Protein AF-A0A258K7M0-F1 (afdb_monomer)

Secondary structure (DSSP, 8-state):
---SSTTHHHHHHHHHHHHHHHHHHHHHHHHHHHHTT-HHHHHHHHTSHHHHHHHHHHHHHHHHHHHHHHHHHHHHHHHHHH---TTHHHHHHHHHGGG-

Foldseek 3Di:
DDDPDPCPVVVVVVVCVVVCCVPVVVVVVVVVVLVVCPPVNNVCVCPPPVNVVVCCCVVVVVVVVVVVCVVVVVVLVCCLVPDDDPCSVVVVVVVCVVVD

Sequence (100 aa):
MFSVIPGFRLSLGITLTYLGFIVLLPIAALLLQASDVGLVRYWAIITSPRTLAAFQITIGAAAAATLFNAVYGLMLAWVLVRYEFPGRRLLDTLVDIPFA

Radius of gyration: 22.97 Å; Cα contacts (8 Å, |Δi|>4): 11; chains: 1; bounding box: 40×47×55 Å

Mean predicted aligned error: 7.0 Å

pLDDT: mean 91.56, std 8.91, range [48.16, 98.31]

Structure (mmCIF, N/CA/C/O backbone):
data_AF-A0A258K7M0-F1
#
_entry.id   AF-A0A258K7M0-F1
#
loop_
_atom_site.group_PDB
_atom_site.id
_atom_site.type_symbol
_atom_site.label_atom_id
_atom_site.label_alt_id
_atom_site.label_comp_id
_atom_site.label_asym_id
_atom_site.label_entity_id
_atom_site.label_seq_id
_atom_site.pdbx_PDB_ins_code
_atom_site.Cartn_x
_atom_site.Cartn_y
_atom_site.Cartn_z
_atom_site.occupancy
_atom_site.B_iso_or_equiv
_atom_site.auth_seq_id
_atom_site.auth_comp_id
_atom_site.auth_asym_id
_atom_site.auth_atom_id
_atom_site.pdbx_PDB_model_num
ATOM 1 N N . MET A 1 1 ? -3.985 34.179 13.046 1.00 48.16 1 MET A N 1
ATOM 2 C CA . MET A 1 1 ? -3.531 32.777 12.903 1.00 48.16 1 MET A CA 1
ATOM 3 C C . MET A 1 1 ? -2.249 32.624 13.711 1.00 48.16 1 MET A C 1
ATOM 5 O O . MET A 1 1 ? -1.156 32.755 13.176 1.00 48.16 1 MET A O 1
ATOM 9 N N . PHE A 1 2 ? -2.392 32.501 15.032 1.00 52.38 2 PHE A N 1
ATOM 10 C CA . PHE A 1 2 ? -1.264 32.442 15.961 1.00 52.38 2 PHE A CA 1
ATOM 11 C C . PHE A 1 2 ? -0.763 30.997 16.015 1.00 52.38 2 PHE A C 1
ATOM 13 O O . PHE A 1 2 ? -1.498 30.102 16.421 1.00 52.38 2 PHE A O 1
ATOM 20 N N . SER A 1 3 ? 0.458 30.756 15.535 1.00 60.41 3 SER A N 1
ATOM 21 C CA . SER A 1 3 ? 1.113 29.454 15.677 1.00 60.41 3 SER A CA 1
ATOM 22 C C . SER A 1 3 ? 1.518 29.294 17.140 1.00 60.41 3 SER A C 1
ATOM 24 O O . SER A 1 3 ? 2.387 30.022 17.610 1.00 60.41 3 SER A O 1
ATOM 26 N N . VAL A 1 4 ? 0.876 28.360 17.846 1.00 69.69 4 VAL A N 1
ATOM 27 C CA . VAL A 1 4 ? 1.081 28.054 19.279 1.00 69.69 4 VAL A CA 1
ATOM 28 C C . VAL A 1 4 ? 2.522 27.601 19.577 1.00 69.69 4 VAL A C 1
ATOM 30 O O . VAL A 1 4 ? 2.966 27.644 20.719 1.00 69.69 4 VAL A O 1
ATOM 33 N N . ILE A 1 5 ? 3.280 27.231 18.539 1.00 75.81 5 ILE A N 1
ATOM 34 C CA . ILE A 1 5 ? 4.690 26.848 18.621 1.00 75.81 5 ILE A CA 1
ATOM 35 C C . ILE A 1 5 ? 5.516 27.801 17.734 1.00 75.81 5 ILE A C 1
ATOM 37 O O . ILE A 1 5 ? 5.273 27.864 16.515 1.00 75.81 5 ILE A O 1
ATOM 41 N N . PRO A 1 6 ? 6.483 28.553 18.298 1.00 79.62 6 PRO A N 1
ATOM 42 C CA . PRO A 1 6 ? 7.407 29.356 17.506 1.00 79.62 6 PRO A CA 1
ATOM 43 C C . PRO A 1 6 ? 8.231 28.438 16.592 1.00 79.62 6 PRO A C 1
ATOM 45 O O . PRO A 1 6 ? 8.741 27.409 17.022 1.00 79.62 6 PRO A O 1
ATOM 48 N N . GLY A 1 7 ? 8.323 28.776 15.303 1.00 82.31 7 GLY A N 1
ATOM 49 C CA . GLY A 1 7 ? 9.079 27.988 14.320 1.00 82.31 7 GLY A CA 1
ATOM 50 C C . GLY A 1 7 ? 8.360 26.766 13.731 1.00 82.31 7 GLY A C 1
ATOM 51 O O . GLY A 1 7 ? 8.927 26.129 12.849 1.00 82.31 7 GLY A O 1
ATOM 52 N N . PHE A 1 8 ? 7.107 26.478 14.113 1.00 85.94 8 PHE A N 1
ATOM 53 C CA . PHE A 1 8 ? 6.352 25.306 13.629 1.00 85.94 8 PHE A CA 1
ATOM 54 C C . PHE A 1 8 ? 6.317 25.167 12.105 1.00 85.94 8 PHE A C 1
ATOM 56 O O . PHE A 1 8 ? 6.500 24.084 11.568 1.00 85.94 8 PHE A O 1
ATOM 63 N N . ARG A 1 9 ? 6.100 26.271 11.382 1.00 85.75 9 ARG A N 1
ATOM 64 C CA . ARG A 1 9 ? 6.039 26.242 9.911 1.00 85.75 9 ARG A CA 1
ATOM 65 C C . ARG A 1 9 ? 7.380 25.851 9.289 1.00 85.75 9 ARG A C 1
ATOM 67 O O . ARG A 1 9 ? 7.395 25.183 8.262 1.00 85.75 9 ARG A O 1
ATOM 74 N N . LEU A 1 10 ? 8.484 26.270 9.908 1.00 89.56 10 LEU A N 1
ATOM 75 C CA . LEU A 1 10 ? 9.829 25.970 9.430 1.00 89.56 10 LEU A CA 1
ATOM 76 C C . LEU A 1 10 ? 10.218 24.531 9.775 1.00 89.56 10 LEU A C 1
ATOM 78 O O . LEU A 1 10 ? 10.680 23.813 8.895 1.00 89.56 10 LEU A O 1
ATOM 82 N N . SER A 1 11 ? 9.976 24.089 11.013 1.00 91.56 11 SER A N 1
ATOM 83 C CA . SER A 1 11 ? 10.241 22.703 11.410 1.00 91.56 11 SER A CA 1
ATOM 84 C C . SER A 1 11 ? 9.395 21.722 10.602 1.00 91.56 11 SER A C 1
ATOM 86 O O . SER A 1 11 ? 9.945 20.789 10.032 1.00 91.56 11 SER A O 1
ATOM 88 N N . LEU A 1 12 ? 8.094 21.982 10.443 1.00 93.38 12 LEU A N 1
ATOM 89 C CA . LEU A 1 12 ? 7.200 21.169 9.619 1.00 93.38 12 LEU A CA 1
ATOM 90 C C . LEU A 1 12 ? 7.640 21.147 8.150 1.00 93.38 12 LEU A C 1
ATOM 92 O O . LEU A 1 12 ? 7.656 20.082 7.542 1.00 93.38 12 LEU A O 1
ATOM 96 N N . GLY A 1 13 ? 8.045 22.290 7.587 1.00 94.06 13 GLY A N 1
ATOM 97 C CA . GLY A 1 13 ? 8.574 22.357 6.223 1.00 94.06 13 GLY A CA 1
ATOM 98 C C . GLY A 1 13 ? 9.833 21.507 6.038 1.00 94.06 13 GLY A C 1
ATOM 99 O O . GLY A 1 13 ? 9.920 20.740 5.080 1.00 94.06 13 GLY A O 1
ATOM 100 N N . ILE A 1 14 ? 10.778 21.585 6.979 1.00 95.31 14 ILE A N 1
ATOM 101 C CA . ILE A 1 14 ? 12.005 20.776 6.966 1.00 95.31 14 ILE A CA 1
ATOM 102 C C . ILE A 1 14 ? 11.672 19.288 7.123 1.00 95.31 14 ILE A C 1
ATOM 104 O O . ILE A 1 14 ? 12.153 18.478 6.335 1.00 95.31 14 ILE A O 1
ATOM 108 N N . THR A 1 15 ? 10.815 18.919 8.080 1.00 95.25 15 THR A N 1
ATOM 109 C CA . THR A 1 15 ? 10.403 17.527 8.312 1.00 95.25 15 THR A CA 1
ATOM 110 C C . THR A 1 15 ? 9.710 16.929 7.090 1.00 95.25 15 THR A C 1
ATOM 112 O O . THR A 1 15 ? 10.072 15.833 6.670 1.00 95.25 15 THR A O 1
ATOM 115 N N . LEU A 1 16 ? 8.757 17.642 6.481 1.00 96.44 16 LEU A N 1
ATOM 116 C CA . LEU A 1 16 ? 8.072 17.176 5.272 1.00 96.44 16 LEU A CA 1
ATOM 117 C C . LEU A 1 16 ? 9.021 17.065 4.080 1.00 96.44 16 LEU A C 1
ATOM 119 O O . LEU A 1 16 ? 8.925 16.105 3.324 1.00 96.44 16 LEU A O 1
ATOM 123 N N . THR A 1 17 ? 9.953 18.007 3.923 1.00 96.56 17 THR A N 1
ATOM 124 C CA . THR A 1 17 ? 10.958 17.951 2.850 1.00 96.56 17 THR A CA 1
ATOM 125 C C . THR A 1 17 ? 11.877 16.745 3.032 1.00 96.56 17 THR A C 1
ATOM 127 O O . THR A 1 17 ? 12.137 16.012 2.082 1.00 96.56 17 THR A O 1
ATOM 130 N N . TYR A 1 18 ? 12.330 16.500 4.261 1.00 96.38 18 TYR A N 1
ATOM 131 C CA . TYR A 1 18 ? 13.188 15.369 4.593 1.00 96.38 18 TYR A CA 1
ATOM 132 C C . TYR A 1 18 ? 12.480 14.021 4.380 1.00 96.38 18 TYR A C 1
ATOM 134 O O . TYR A 1 18 ? 13.010 13.158 3.683 1.00 96.38 18 TYR A O 1
ATOM 142 N N . LEU A 1 19 ? 11.253 13.860 4.895 1.00 97.25 19 LEU A N 1
ATOM 143 C CA . LEU A 1 19 ? 10.418 12.677 4.637 1.00 97.25 19 LEU A CA 1
ATOM 144 C C . LEU A 1 19 ? 10.116 12.511 3.144 1.00 97.25 19 LEU A C 1
ATOM 146 O O . LEU A 1 19 ? 10.159 11.399 2.620 1.00 97.25 19 LEU A O 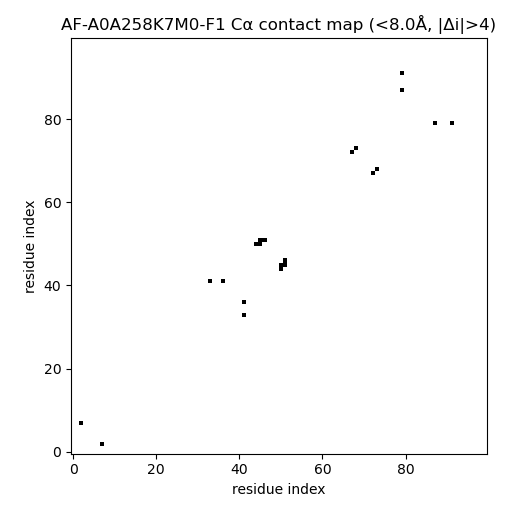1
ATOM 150 N N . GLY A 1 20 ? 9.867 13.624 2.454 1.00 97.19 20 GLY A N 1
ATOM 151 C CA . GLY A 1 20 ? 9.696 13.669 1.011 1.00 97.19 20 GLY A CA 1
ATOM 152 C C . GLY A 1 20 ? 10.903 13.078 0.297 1.00 97.19 20 GLY A C 1
ATOM 153 O O . GLY A 1 20 ? 10.735 12.165 -0.500 1.00 97.19 20 GLY A O 1
ATOM 154 N N . PHE A 1 21 ? 12.123 13.510 0.621 1.00 97.69 21 PHE A N 1
ATOM 155 C CA . PHE A 1 21 ? 13.328 12.934 0.021 1.00 97.69 21 PHE A CA 1
ATOM 156 C C . PHE A 1 21 ? 13.503 11.448 0.334 1.00 97.69 21 PHE A C 1
ATOM 158 O O . PHE A 1 21 ? 13.837 10.692 -0.575 1.00 97.69 21 PHE A O 1
ATOM 165 N N . ILE A 1 22 ? 13.225 11.009 1.565 1.00 97.00 22 ILE A N 1
ATOM 166 C CA . ILE A 1 22 ? 13.305 9.587 1.940 1.00 97.00 22 ILE A CA 1
ATOM 167 C C . ILE A 1 22 ? 12.428 8.715 1.032 1.00 97.00 22 ILE A C 1
ATOM 169 O O . ILE A 1 22 ? 12.856 7.638 0.624 1.00 97.00 22 ILE A O 1
ATOM 173 N N . VAL A 1 23 ? 11.222 9.174 0.690 1.00 96.94 23 VAL A N 1
ATOM 174 C CA . VAL A 1 23 ? 10.281 8.419 -0.154 1.00 96.94 23 VAL A CA 1
ATOM 175 C C . VAL A 1 23 ? 10.547 8.631 -1.646 1.00 96.94 23 VAL A C 1
ATOM 177 O O . VAL A 1 23 ? 10.493 7.688 -2.432 1.00 96.94 23 VAL A O 1
ATOM 180 N N . LEU A 1 24 ? 10.838 9.862 -2.063 1.00 97.25 24 LEU A N 1
ATOM 181 C CA . LEU A 1 24 ? 10.946 10.226 -3.475 1.00 97.25 24 LEU A CA 1
ATOM 182 C C . LEU A 1 24 ? 12.252 9.753 -4.109 1.00 97.25 24 LEU A C 1
ATOM 184 O O . LEU A 1 24 ? 12.231 9.360 -5.271 1.00 97.25 24 LEU A O 1
ATOM 188 N N . LEU A 1 25 ? 13.372 9.761 -3.380 1.00 97.06 25 LEU A N 1
ATOM 189 C CA . LEU A 1 25 ? 14.660 9.308 -3.913 1.00 97.06 25 LEU A CA 1
ATOM 190 C C . LEU A 1 25 ? 14.637 7.848 -4.409 1.00 97.06 25 LEU A C 1
ATOM 192 O O . LEU A 1 25 ? 15.046 7.631 -5.551 1.00 97.06 25 LEU A O 1
ATOM 196 N N . PRO A 1 26 ? 14.147 6.845 -3.649 1.00 96.38 26 PRO A N 1
ATOM 197 C CA . PRO A 1 26 ? 14.093 5.470 -4.145 1.00 96.38 26 PRO A CA 1
ATOM 198 C C . PRO A 1 26 ? 13.115 5.312 -5.314 1.00 96.38 26 PRO A C 1
ATOM 200 O O . PRO A 1 26 ? 13.415 4.593 -6.263 1.00 96.38 26 PRO A O 1
ATOM 203 N N . ILE A 1 27 ? 11.980 6.019 -5.301 1.00 96.50 27 ILE A N 1
ATOM 204 C CA . ILE A 1 27 ? 11.031 6.002 -6.424 1.00 96.50 27 ILE A CA 1
ATOM 205 C C . ILE A 1 27 ? 11.688 6.582 -7.682 1.00 96.50 27 ILE A C 1
ATOM 207 O O . ILE A 1 27 ? 11.609 5.978 -8.749 1.00 96.50 27 ILE A O 1
ATOM 211 N N . ALA A 1 28 ? 12.380 7.716 -7.564 1.00 96.12 28 ALA A N 1
ATOM 212 C CA . ALA A 1 28 ? 13.108 8.323 -8.672 1.00 96.12 28 ALA A CA 1
ATOM 213 C C . ALA A 1 28 ? 14.196 7.384 -9.211 1.00 96.12 28 ALA A C 1
ATOM 215 O O . ALA A 1 28 ? 14.299 7.212 -10.423 1.00 96.12 28 ALA A O 1
ATOM 216 N N . ALA A 1 29 ? 14.953 6.719 -8.334 1.00 94.56 29 ALA A N 1
ATOM 217 C CA . ALA A 1 29 ? 15.952 5.733 -8.737 1.00 94.56 29 ALA A CA 1
ATOM 218 C C . ALA A 1 29 ? 15.330 4.557 -9.512 1.00 94.56 29 ALA A C 1
ATOM 220 O O . ALA A 1 29 ? 15.857 4.165 -10.552 1.00 94.56 29 ALA A O 1
ATOM 221 N N . LEU A 1 30 ? 14.181 4.035 -9.065 1.00 93.56 30 LEU A N 1
ATOM 222 C CA . LEU A 1 30 ? 13.448 2.987 -9.785 1.00 93.56 30 LEU A CA 1
ATOM 223 C C . LEU A 1 30 ? 12.971 3.457 -11.165 1.00 93.56 30 LEU A C 1
ATOM 225 O O . LEU A 1 30 ? 13.058 2.699 -12.129 1.00 93.56 30 LEU A O 1
ATOM 229 N N . LEU A 1 31 ? 12.491 4.698 -11.276 1.00 91.44 31 LEU A N 1
ATOM 230 C CA . LEU A 1 31 ? 12.057 5.275 -12.552 1.00 91.44 31 LEU A CA 1
ATOM 231 C C . LEU A 1 31 ? 13.228 5.463 -13.523 1.00 91.44 31 LEU A C 1
ATOM 233 O O . LEU A 1 31 ? 13.097 5.125 -14.698 1.00 91.44 31 LEU A O 1
ATOM 237 N N . LEU A 1 32 ? 14.375 5.943 -13.034 1.00 92.62 32 LEU A N 1
ATOM 238 C CA . LEU A 1 32 ? 15.599 6.055 -13.830 1.00 92.62 32 LEU A CA 1
ATOM 239 C C . LEU A 1 32 ? 16.053 4.674 -14.317 1.00 92.62 32 LEU A C 1
ATOM 241 O O . LEU A 1 32 ? 16.249 4.481 -15.514 1.00 92.62 32 LEU A O 1
ATOM 245 N N . GLN A 1 33 ? 16.094 3.681 -13.428 1.00 89.19 33 GLN A N 1
ATOM 246 C CA . GLN A 1 33 ? 16.471 2.315 -13.786 1.00 89.19 33 GLN A CA 1
ATOM 247 C C . GLN A 1 33 ? 15.511 1.682 -14.806 1.00 89.19 33 GLN A C 1
ATOM 249 O O . GLN A 1 33 ? 15.938 0.933 -15.684 1.00 89.19 33 GLN A O 1
ATOM 254 N N . ALA A 1 34 ? 14.212 1.970 -14.700 1.00 86.81 34 ALA A N 1
ATOM 255 C CA . ALA A 1 34 ? 13.212 1.507 -15.656 1.00 86.81 34 ALA A CA 1
ATOM 256 C C . ALA A 1 34 ? 13.350 2.196 -17.024 1.00 86.81 34 ALA A C 1
ATOM 258 O O . ALA A 1 34 ? 13.050 1.579 -18.048 1.00 86.81 34 ALA A O 1
ATOM 259 N N . SER A 1 35 ? 13.823 3.447 -17.056 1.00 86.88 35 SER A N 1
ATOM 260 C CA . SER A 1 35 ? 14.027 4.194 -18.300 1.00 86.88 35 SER A CA 1
ATOM 261 C C . SER A 1 35 ? 15.145 3.610 -19.176 1.00 86.88 35 SER A C 1
ATOM 263 O O . SER A 1 35 ? 14.998 3.590 -20.399 1.00 86.88 35 SER A O 1
ATOM 265 N N . ASP A 1 36 ? 16.177 3.009 -18.569 1.00 87.56 36 ASP A N 1
ATOM 266 C CA . ASP A 1 36 ? 17.293 2.355 -19.277 1.00 87.56 36 ASP A CA 1
ATOM 267 C C . ASP A 1 36 ? 16.865 1.127 -20.102 1.00 87.56 36 ASP A C 1
ATOM 269 O O . ASP A 1 36 ? 17.546 0.724 -21.045 1.00 87.56 36 ASP A O 1
ATOM 273 N N . VAL A 1 37 ? 15.724 0.515 -19.774 1.00 85.50 37 VAL A N 1
ATOM 274 C CA . VAL A 1 37 ? 15.222 -0.695 -20.447 1.00 85.50 37 VAL A CA 1
ATOM 275 C C . VAL A 1 37 ? 14.702 -0.385 -21.861 1.00 85.50 37 VAL A C 1
ATOM 277 O O . VAL A 1 37 ? 14.706 -1.261 -22.727 1.00 85.50 37 VAL A O 1
ATOM 280 N N . GLY A 1 38 ? 14.288 0.860 -22.120 1.00 87.94 38 GLY A N 1
ATOM 281 C CA . GLY A 1 38 ? 13.693 1.301 -23.383 1.00 87.94 38 GLY A CA 1
ATOM 282 C C . GLY A 1 38 ? 12.227 0.875 -23.558 1.00 87.94 38 GLY A C 1
ATOM 283 O O . GLY A 1 38 ? 11.807 -0.206 -23.140 1.00 87.94 38 GLY A O 1
ATOM 284 N N . LEU A 1 39 ? 11.428 1.720 -24.223 1.00 86.25 39 LEU A N 1
ATOM 285 C CA . LEU A 1 39 ? 9.966 1.559 -24.333 1.00 86.25 39 LEU A CA 1
ATOM 286 C C . LEU A 1 39 ? 9.531 0.229 -24.970 1.00 86.25 39 LEU A C 1
ATOM 288 O O . LEU A 1 39 ? 8.572 -0.390 -24.514 1.00 86.25 39 LEU A O 1
ATOM 292 N N . VAL A 1 40 ? 10.248 -0.239 -25.996 1.00 89.81 40 VAL A N 1
ATOM 293 C CA . VAL A 1 40 ? 9.917 -1.489 -26.704 1.00 89.81 40 VAL A CA 1
ATOM 294 C C . VAL A 1 40 ? 10.094 -2.705 -25.795 1.00 89.81 40 VAL A C 1
ATOM 296 O O . VAL A 1 40 ? 9.223 -3.572 -25.725 1.00 89.81 40 VAL A O 1
ATOM 299 N N . ARG 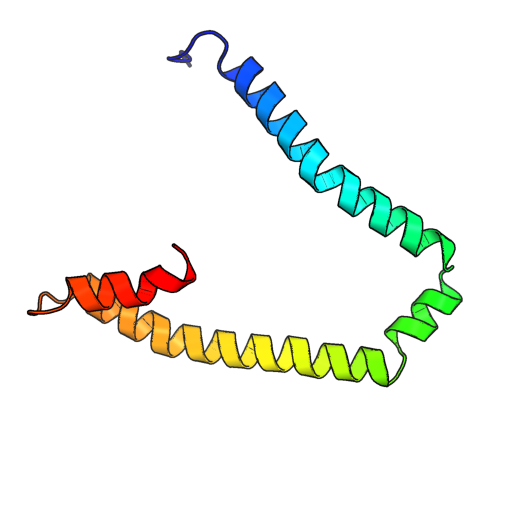A 1 41 ? 11.210 -2.770 -25.061 1.00 89.94 41 ARG A N 1
ATOM 300 C CA . ARG A 1 41 ? 11.484 -3.887 -24.153 1.00 89.94 41 ARG A CA 1
ATOM 301 C C . ARG A 1 41 ? 10.616 -3.812 -22.903 1.00 89.94 41 ARG A C 1
ATOM 303 O O . ARG A 1 41 ? 10.145 -4.849 -22.448 1.00 89.94 41 ARG A O 1
ATOM 310 N N . TYR A 1 42 ? 10.347 -2.609 -22.401 1.00 89.75 42 TYR A N 1
ATOM 311 C CA . TYR A 1 42 ? 9.364 -2.385 -21.346 1.00 89.75 42 TYR A CA 1
ATOM 312 C C . TYR A 1 42 ? 7.996 -2.961 -21.737 1.00 89.75 42 TYR A C 1
ATOM 314 O O . TYR A 1 42 ? 7.443 -3.778 -21.000 1.00 89.75 42 TYR A O 1
ATOM 322 N N . TRP A 1 43 ? 7.500 -2.633 -22.937 1.00 92.31 43 TRP A N 1
ATOM 323 C CA . TRP A 1 43 ? 6.233 -3.167 -23.438 1.00 92.31 43 TRP A CA 1
ATOM 324 C C . TRP A 1 43 ? 6.243 -4.700 -23.538 1.00 92.31 43 TRP A C 1
ATOM 326 O O . TRP A 1 43 ? 5.292 -5.357 -23.115 1.00 92.31 43 TRP A O 1
ATOM 336 N N . ALA A 1 44 ? 7.339 -5.292 -24.017 1.00 93.06 44 ALA A N 1
ATOM 337 C CA . ALA A 1 44 ? 7.491 -6.747 -24.082 1.00 93.06 44 ALA A CA 1
ATOM 338 C C . ALA A 1 44 ? 7.491 -7.420 -22.693 1.00 93.06 44 ALA A C 1
ATOM 340 O O . ALA A 1 44 ? 6.952 -8.514 -22.534 1.00 93.06 44 ALA A O 1
ATOM 341 N N . ILE A 1 45 ? 8.065 -6.776 -21.672 1.00 92.25 45 ILE A N 1
ATOM 342 C CA . ILE A 1 45 ? 8.095 -7.300 -20.298 1.00 92.25 45 ILE A CA 1
ATOM 343 C C . ILE A 1 45 ? 6.697 -7.277 -19.676 1.00 92.25 45 ILE A C 1
ATOM 345 O O . ILE A 1 45 ? 6.274 -8.284 -19.096 1.00 92.25 45 ILE A O 1
ATOM 349 N N . ILE A 1 46 ? 5.970 -6.161 -19.799 1.00 93.38 46 ILE A N 1
ATOM 350 C CA . ILE A 1 46 ? 4.644 -6.019 -19.178 1.00 93.38 46 ILE A CA 1
ATOM 351 C C . ILE A 1 46 ? 3.582 -6.883 -19.866 1.00 93.38 46 ILE A C 1
ATOM 353 O O . ILE A 1 46 ? 2.676 -7.375 -19.202 1.00 93.38 46 ILE A O 1
ATOM 357 N N . THR A 1 47 ? 3.722 -7.114 -21.174 1.00 94.81 47 THR A N 1
ATOM 358 C CA . THR A 1 47 ? 2.819 -7.979 -21.952 1.00 94.81 47 THR A CA 1
ATOM 359 C C . THR A 1 47 ? 3.252 -9.442 -21.966 1.00 94.81 47 THR A C 1
ATOM 361 O O . THR A 1 47 ? 2.574 -10.281 -22.561 1.00 94.81 47 THR A O 1
ATOM 364 N N . SER A 1 48 ? 4.357 -9.786 -21.298 1.00 96.62 48 SER A N 1
ATOM 365 C CA . SER A 1 48 ? 4.778 -11.179 -21.207 1.00 96.62 48 SER A CA 1
ATOM 366 C C . SER A 1 48 ? 3.723 -12.014 -20.460 1.00 96.62 48 SER A C 1
ATOM 368 O O . SER A 1 48 ? 3.152 -11.540 -19.470 1.00 96.62 48 SER A O 1
ATOM 370 N N . PRO A 1 49 ? 3.482 -13.277 -20.864 1.00 95.50 49 PRO A N 1
ATOM 371 C CA . PRO A 1 49 ? 2.469 -14.127 -20.231 1.00 95.50 49 PRO A CA 1
ATOM 372 C C . PRO A 1 49 ? 2.657 -14.264 -18.717 1.00 95.50 49 PRO A C 1
ATOM 374 O O . PRO A 1 49 ? 1.690 -14.288 -17.960 1.00 95.50 49 PRO A O 1
ATOM 377 N N . ARG A 1 50 ? 3.917 -14.294 -18.264 1.00 96.44 50 ARG A N 1
ATOM 378 C CA . ARG A 1 50 ? 4.273 -14.357 -16.845 1.00 96.44 50 ARG A CA 1
ATOM 379 C C . ARG A 1 50 ? 3.843 -13.102 -16.087 1.00 96.44 50 ARG A C 1
ATOM 381 O O . ARG A 1 50 ? 3.266 -13.222 -15.010 1.00 96.44 50 ARG A O 1
ATOM 388 N N . THR A 1 51 ? 4.127 -11.915 -16.623 1.00 96.25 51 THR A N 1
ATOM 389 C CA . THR A 1 51 ? 3.771 -10.648 -15.968 1.00 96.25 51 THR A CA 1
ATOM 390 C C . T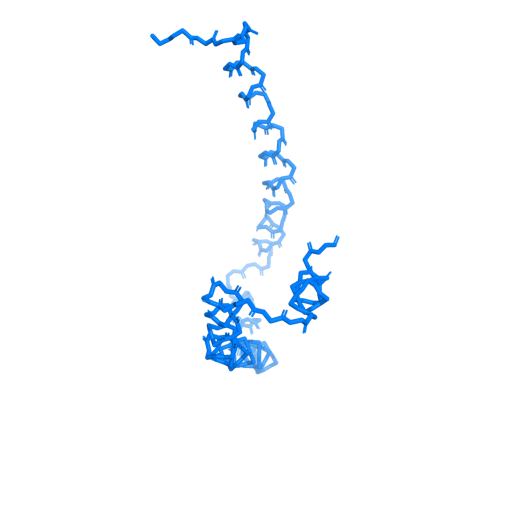HR A 1 51 ? 2.259 -10.444 -15.948 1.00 96.25 51 THR A C 1
ATOM 392 O O . THR A 1 51 ? 1.709 -10.069 -14.917 1.00 96.25 51 THR A O 1
ATOM 395 N N . LEU A 1 52 ? 1.567 -10.779 -17.041 1.00 97.44 52 LEU A N 1
ATOM 396 C CA . LEU A 1 52 ? 0.107 -10.712 -17.094 1.00 97.44 52 LEU A CA 1
ATOM 397 C C . LEU A 1 52 ? -0.553 -11.668 -16.092 1.00 97.44 52 LEU A C 1
ATOM 399 O O . LEU A 1 52 ? -1.453 -11.251 -15.366 1.00 97.44 52 LEU A O 1
ATOM 403 N N . ALA A 1 53 ? -0.075 -12.911 -15.986 1.00 96.94 53 ALA A N 1
ATOM 404 C CA . ALA A 1 53 ? -0.565 -13.855 -14.980 1.00 96.94 53 ALA A CA 1
ATOM 405 C C . ALA A 1 53 ? -0.325 -13.342 -13.548 1.00 96.94 53 ALA A C 1
ATOM 407 O O . ALA A 1 53 ? -1.209 -13.431 -12.696 1.00 96.94 53 ALA A O 1
ATOM 408 N N . ALA A 1 54 ? 0.840 -12.739 -13.284 1.00 97.50 54 ALA A N 1
ATOM 409 C CA . ALA A 1 54 ? 1.138 -12.133 -11.988 1.00 97.50 54 ALA A CA 1
ATOM 410 C C . ALA A 1 54 ? 0.197 -10.960 -11.658 1.00 97.50 54 ALA A C 1
ATOM 412 O O . ALA A 1 54 ? -0.268 -10.857 -10.521 1.00 97.50 54 ALA A O 1
ATOM 413 N N . PHE A 1 55 ? -0.140 -10.111 -12.637 1.00 97.25 55 PHE A N 1
ATOM 414 C CA . PHE A 1 55 ? -1.124 -9.039 -12.455 1.00 97.2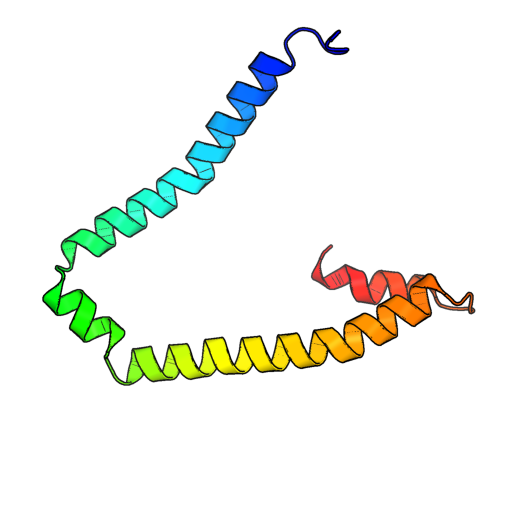5 55 PHE A CA 1
ATOM 415 C C . PHE A 1 55 ? -2.530 -9.579 -12.215 1.00 97.25 55 PHE A C 1
ATOM 417 O O . PHE A 1 55 ? -3.207 -9.096 -11.313 1.00 97.25 55 PHE A O 1
ATOM 424 N N . GLN A 1 56 ? -2.957 -10.603 -12.956 1.00 97.19 56 GLN A N 1
ATOM 425 C CA . GLN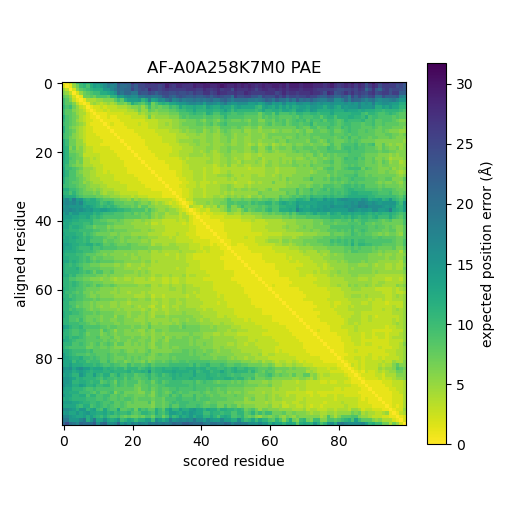 A 1 56 ? -4.263 -11.236 -12.755 1.00 97.19 56 GLN A CA 1
ATOM 426 C C . GLN A 1 56 ? -4.405 -11.811 -11.345 1.00 97.19 56 GLN A C 1
ATOM 428 O O . GLN A 1 56 ? -5.412 -11.559 -10.688 1.00 97.19 56 GLN A O 1
ATOM 433 N N . ILE A 1 57 ? -3.391 -12.532 -10.858 1.00 97.75 57 ILE A N 1
ATOM 434 C CA . ILE A 1 57 ? -3.407 -13.097 -9.504 1.00 97.75 57 ILE A CA 1
ATOM 435 C C . ILE A 1 57 ? -3.388 -11.978 -8.463 1.00 97.75 57 ILE A C 1
ATOM 437 O O . ILE A 1 57 ? -4.208 -11.992 -7.554 1.00 97.75 57 ILE A O 1
ATOM 441 N N . THR A 1 58 ? -2.501 -10.990 -8.605 1.00 97.62 58 THR A N 1
ATOM 442 C CA . THR A 1 58 ? -2.383 -9.884 -7.640 1.00 97.62 58 THR A CA 1
ATOM 443 C C . THR A 1 58 ? -3.678 -9.082 -7.545 1.00 97.62 58 THR A C 1
ATOM 445 O O . THR A 1 58 ? -4.211 -8.900 -6.453 1.00 97.62 58 THR A O 1
ATOM 448 N N . ILE A 1 59 ? -4.211 -8.629 -8.683 1.00 97.94 59 ILE A N 1
ATOM 449 C CA . ILE A 1 59 ? -5.428 -7.812 -8.729 1.00 97.94 59 ILE A CA 1
ATOM 450 C C . ILE A 1 59 ? -6.640 -8.647 -8.318 1.00 97.94 59 ILE A C 1
ATOM 452 O O . ILE A 1 59 ? -7.454 -8.184 -7.524 1.00 97.94 59 ILE A O 1
ATOM 456 N N . GLY A 1 60 ? -6.755 -9.881 -8.815 1.00 98.31 60 GLY A N 1
ATOM 457 C CA . GLY A 1 60 ? -7.861 -10.775 -8.482 1.00 98.31 60 GLY A CA 1
ATOM 458 C C . GLY A 1 60 ? -7.898 -11.127 -6.996 1.00 98.31 60 GLY A C 1
ATOM 459 O O . GLY A 1 60 ? -8.947 -11.010 -6.365 1.00 98.31 60 GLY A O 1
ATOM 460 N N . ALA A 1 61 ? -6.753 -11.491 -6.414 1.00 98.06 61 ALA A N 1
ATOM 461 C CA . ALA A 1 61 ? -6.645 -11.794 -4.990 1.00 98.06 61 ALA A CA 1
ATOM 462 C C . ALA A 1 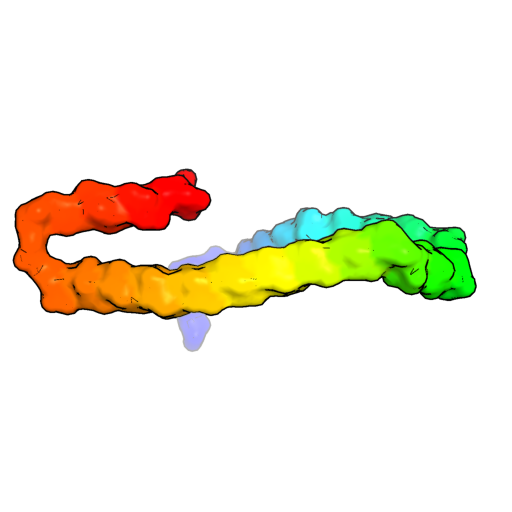61 ? -6.911 -10.556 -4.127 1.00 98.06 61 ALA A C 1
ATOM 464 O O . ALA A 1 61 ? -7.665 -10.651 -3.162 1.00 98.06 61 ALA A O 1
ATOM 465 N N . ALA A 1 62 ? -6.356 -9.394 -4.493 1.00 98.12 62 ALA A N 1
ATOM 466 C CA . ALA A 1 62 ? -6.614 -8.145 -3.783 1.00 98.12 62 ALA A CA 1
ATOM 467 C C . ALA A 1 62 ? -8.101 -7.771 -3.832 1.00 98.12 62 ALA A C 1
ATOM 469 O O . ALA A 1 62 ? -8.687 -7.491 -2.795 1.00 98.12 62 ALA A O 1
ATOM 470 N N . ALA A 1 63 ? -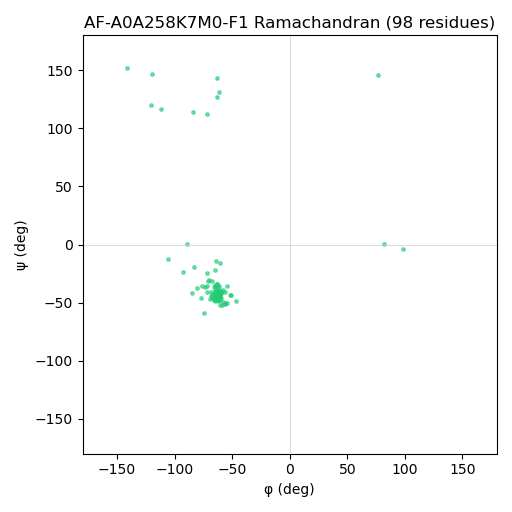8.743 -7.844 -5.001 1.00 98.31 63 ALA A N 1
ATOM 471 C CA . ALA A 1 63 ? -10.166 -7.547 -5.147 1.00 98.31 63 ALA A CA 1
ATOM 472 C C . ALA A 1 63 ? -11.045 -8.501 -4.323 1.00 98.31 63 ALA A C 1
ATOM 474 O O . ALA A 1 63 ? -11.951 -8.049 -3.621 1.00 98.31 63 ALA A O 1
ATOM 475 N N . ALA A 1 64 ? -10.757 -9.806 -4.362 1.00 98.19 64 ALA A N 1
ATOM 476 C CA . ALA A 1 64 ? -11.475 -10.799 -3.567 1.00 98.19 64 ALA A CA 1
ATOM 477 C C . ALA A 1 64 ? -11.294 -10.561 -2.059 1.00 98.19 64 ALA A C 1
ATOM 479 O O . ALA A 1 64 ? -12.276 -10.542 -1.316 1.00 98.19 64 ALA A O 1
ATOM 480 N N . ALA A 1 65 ? -10.058 -10.315 -1.612 1.00 97.25 65 ALA A N 1
ATOM 481 C CA . ALA A 1 65 ? -9.751 -10.009 -0.219 1.00 97.25 65 ALA A CA 1
ATOM 482 C C . ALA A 1 65 ? -10.415 -8.703 0.239 1.00 97.25 65 ALA A C 1
ATOM 484 O O . ALA A 1 65 ? -10.973 -8.653 1.330 1.00 97.25 65 ALA A O 1
ATOM 485 N N . THR A 1 66 ? -10.412 -7.655 -0.589 1.00 97.38 66 THR A N 1
ATOM 486 C CA . THR A 1 66 ? -11.092 -6.389 -0.293 1.00 97.38 66 THR A CA 1
ATOM 487 C C . THR A 1 66 ? -12.596 -6.578 -0.184 1.00 97.38 66 THR A C 1
ATOM 489 O O . THR A 1 66 ? -13.184 -6.061 0.758 1.00 97.38 66 THR A O 1
ATOM 492 N N . LEU A 1 67 ? -13.229 -7.330 -1.089 1.00 98.19 67 LEU A N 1
ATOM 493 C CA . LEU A 1 67 ? -14.671 -7.578 -1.023 1.00 98.19 67 LEU A CA 1
ATOM 494 C C . LEU A 1 67 ? -15.039 -8.370 0.236 1.00 98.19 67 LEU A C 1
ATOM 496 O O . LEU A 1 67 ? -15.982 -8.016 0.941 1.00 98.19 67 LEU A O 1
ATOM 500 N N . PHE A 1 68 ? -14.254 -9.400 0.552 1.00 97.69 68 PHE A N 1
ATOM 501 C CA . PHE A 1 68 ? -14.405 -10.167 1.782 1.00 97.69 68 PHE A CA 1
ATOM 502 C C . PHE A 1 68 ? -14.253 -9.268 3.020 1.00 97.69 68 PHE A C 1
ATOM 504 O O . PHE A 1 68 ? -15.151 -9.215 3.859 1.00 97.69 68 PHE A O 1
ATOM 511 N N . ASN A 1 69 ? -13.169 -8.493 3.106 1.00 95.19 69 ASN A N 1
ATOM 512 C CA . ASN A 1 69 ? -12.924 -7.572 4.217 1.00 95.19 69 ASN A CA 1
ATOM 513 C C . ASN A 1 69 ? -13.978 -6.465 4.308 1.00 95.19 69 ASN A C 1
ATOM 515 O O . ASN A 1 69 ? -14.334 -6.061 5.407 1.00 95.19 69 ASN A O 1
ATOM 519 N N . ALA A 1 70 ? -14.521 -5.994 3.188 1.00 96.75 70 ALA A N 1
ATOM 520 C CA . ALA A 1 70 ? -15.586 -5.001 3.193 1.00 96.75 70 ALA A CA 1
ATOM 521 C C . ALA A 1 70 ? -16.860 -5.554 3.843 1.00 96.75 70 ALA A C 1
ATOM 523 O O . ALA A 1 70 ? -17.496 -4.844 4.610 1.00 96.75 70 ALA A O 1
ATOM 524 N N . VAL A 1 71 ? -17.217 -6.816 3.587 1.00 97.62 71 VAL A N 1
ATOM 525 C CA . VAL A 1 71 ? -18.393 -7.444 4.207 1.00 97.62 71 VAL A CA 1
ATOM 526 C C . VAL A 1 71 ? -18.114 -7.783 5.673 1.00 97.62 71 VAL A C 1
ATOM 528 O O . VAL A 1 71 ? -18.788 -7.274 6.567 1.00 97.62 71 VAL A O 1
ATOM 531 N N . TYR A 1 72 ? -17.100 -8.609 5.941 1.00 95.62 72 TYR A N 1
ATOM 532 C CA . TYR A 1 72 ? -16.826 -9.108 7.292 1.00 95.62 72 TYR A CA 1
ATOM 533 C C . TYR A 1 72 ? -16.264 -8.032 8.217 1.00 95.62 72 TYR A C 1
ATOM 535 O O . TYR A 1 72 ? -16.676 -7.939 9.372 1.00 95.62 72 TYR A O 1
ATOM 543 N N . GLY A 1 73 ? -15.363 -7.192 7.711 1.00 93.88 73 GLY A N 1
ATOM 544 C CA . GLY A 1 73 ? -14.803 -6.072 8.457 1.00 93.88 73 GLY A CA 1
ATOM 545 C C . GLY A 1 73 ? -15.868 -5.042 8.817 1.00 93.88 73 GLY A C 1
ATOM 546 O O . GLY A 1 73 ? -15.891 -4.587 9.956 1.00 93.88 73 GLY A O 1
ATOM 547 N N . LEU A 1 74 ? -16.813 -4.738 7.917 1.00 96.12 74 LEU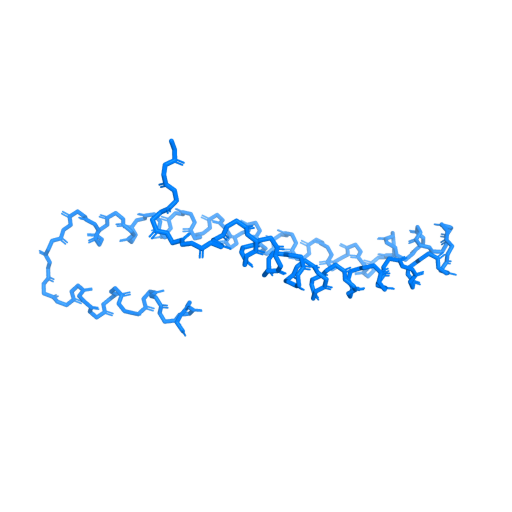 A N 1
ATOM 548 C CA . LEU A 1 74 ? -17.935 -3.851 8.244 1.00 96.12 74 LEU A CA 1
ATOM 549 C C . LEU A 1 74 ? -18.846 -4.457 9.314 1.00 96.12 74 LEU A C 1
ATOM 551 O O . LEU A 1 74 ? -19.238 -3.753 10.242 1.00 96.12 74 LEU A O 1
ATOM 555 N N . MET A 1 75 ? -19.173 -5.749 9.213 1.00 95.56 75 MET A N 1
ATOM 556 C CA . MET A 1 75 ? -19.986 -6.437 10.222 1.00 95.56 75 MET A CA 1
ATOM 557 C C . MET A 1 75 ? -19.304 -6.430 11.597 1.00 95.56 75 MET A C 1
ATOM 559 O O . MET A 1 75 ? -19.939 -6.078 12.590 1.00 95.56 75 MET A O 1
ATOM 563 N N . LEU A 1 76 ? -18.013 -6.769 11.658 1.00 94.19 76 LEU A N 1
ATOM 564 C CA . LEU A 1 76 ? -17.226 -6.738 12.894 1.00 94.19 76 LEU A CA 1
ATOM 565 C C . LEU A 1 76 ? -17.137 -5.323 13.471 1.00 94.19 76 LEU A C 1
ATOM 567 O O . LEU A 1 76 ? -17.446 -5.131 14.646 1.00 94.19 76 LEU A O 1
ATOM 571 N N . ALA A 1 77 ? -16.796 -4.329 12.647 1.00 93.88 77 ALA A N 1
ATOM 572 C CA . ALA A 1 77 ? -16.732 -2.931 13.062 1.00 93.88 77 ALA A CA 1
ATOM 573 C C . ALA A 1 77 ? -18.085 -2.439 13.595 1.00 93.88 77 ALA A C 1
ATOM 575 O O . ALA A 1 77 ? -18.144 -1.769 14.624 1.00 93.88 77 ALA A O 1
ATOM 576 N N . TRP A 1 78 ? -19.189 -2.817 12.945 1.00 96.06 78 TRP A N 1
ATOM 577 C CA . TRP A 1 78 ? -20.531 -2.477 13.407 1.00 96.06 78 TRP A CA 1
ATOM 578 C C . TRP A 1 78 ? -20.820 -3.057 14.792 1.00 96.06 78 TRP A C 1
ATOM 580 O O . TRP A 1 78 ? -21.291 -2.335 15.672 1.00 96.06 78 TRP A O 1
ATOM 590 N N . VAL A 1 79 ? -20.515 -4.341 15.005 1.00 94.88 79 VAL A N 1
ATOM 591 C CA . VAL A 1 79 ? -20.736 -5.011 16.292 1.00 94.88 79 VAL A CA 1
ATOM 592 C C . VAL A 1 79 ? -19.886 -4.380 17.394 1.00 94.88 79 VAL A C 1
ATOM 594 O O . VAL A 1 79 ? -20.413 -4.063 18.461 1.00 94.88 79 VAL A O 1
ATOM 597 N N . LEU A 1 80 ? -18.600 -4.148 17.122 1.00 94.06 80 LEU A N 1
ATOM 598 C CA . LEU A 1 80 ? -17.676 -3.541 18.076 1.00 94.06 80 LEU A CA 1
ATOM 599 C C . LEU A 1 80 ? -18.067 -2.103 18.420 1.00 94.06 80 LEU A C 1
ATOM 601 O O . LEU A 1 80 ? -17.916 -1.710 19.566 1.00 94.06 80 LEU A O 1
ATOM 605 N N . VAL A 1 81 ? -18.604 -1.315 17.487 1.00 94.75 81 VAL A N 1
ATOM 606 C CA . VAL A 1 81 ? -19.005 0.074 17.774 1.00 94.75 81 VAL A CA 1
ATOM 607 C C . VAL A 1 81 ? -20.372 0.158 18.459 1.00 94.75 81 VAL A C 1
ATOM 609 O O . VAL A 1 81 ? -20.567 1.017 19.319 1.00 94.75 81 VAL A O 1
ATOM 612 N N . ARG A 1 82 ? -21.337 -0.696 18.090 1.00 95.00 82 ARG A N 1
ATOM 613 C CA . ARG A 1 82 ? -22.736 -0.573 18.544 1.00 95.00 82 ARG A CA 1
ATOM 614 C C . ARG A 1 82 ? -23.089 -1.365 19.801 1.00 95.00 82 ARG A C 1
ATOM 616 O O . ARG A 1 82 ? -24.061 -0.988 20.449 1.00 95.00 82 ARG A O 1
ATOM 623 N N . TYR A 1 83 ? -22.360 -2.428 20.143 1.00 94.75 83 TYR A N 1
ATOM 624 C CA . TYR A 1 83 ? -22.730 -3.317 21.249 1.00 94.75 83 TYR A CA 1
ATOM 625 C C . TYR A 1 83 ? -21.666 -3.364 22.349 1.00 94.75 83 TYR A C 1
ATOM 627 O O . TYR A 1 83 ? -20.460 -3.292 22.105 1.00 94.75 83 TYR A O 1
ATOM 635 N N . GLU A 1 84 ? -22.121 -3.527 23.588 1.00 91.44 84 GLU A N 1
ATOM 636 C CA . GLU A 1 84 ? -21.273 -3.779 24.751 1.00 91.44 84 GLU A CA 1
ATOM 637 C C . GLU A 1 84 ? -21.533 -5.200 25.251 1.00 91.44 84 GLU A C 1
ATOM 639 O O . GLU A 1 84 ? -22.649 -5.543 25.632 1.00 91.44 84 GLU A O 1
ATOM 644 N N . PHE A 1 85 ? -20.506 -6.050 25.199 1.00 94.00 85 PHE A N 1
ATOM 645 C CA . PHE A 1 85 ? -20.583 -7.451 25.609 1.00 94.00 85 PHE A CA 1
ATOM 646 C C . PHE A 1 85 ? -19.287 -7.876 26.323 1.00 94.00 85 PHE A C 1
ATOM 648 O O . PHE A 1 85 ? -18.214 -7.317 26.050 1.00 94.00 85 PHE A O 1
ATOM 655 N N . PRO A 1 86 ? -19.348 -8.853 27.248 1.00 89.62 86 PRO A N 1
ATOM 656 C CA . PRO A 1 86 ? -18.159 -9.348 27.936 1.00 89.62 86 PRO A CA 1
ATOM 657 C C . PRO A 1 86 ? -17.189 -9.985 26.929 1.00 89.62 86 PRO A C 1
ATOM 659 O O . PRO A 1 86 ? -17.577 -10.843 26.144 1.00 89.62 86 PRO A O 1
ATOM 662 N N . GLY A 1 87 ? -15.924 -9.548 26.932 1.00 90.88 87 GLY A N 1
ATOM 663 C CA . GLY A 1 87 ? -14.895 -10.006 25.983 1.00 90.88 87 GLY A CA 1
ATOM 664 C C . GLY A 1 87 ? -14.650 -9.087 24.777 1.00 90.88 87 GLY A C 1
ATOM 665 O O . GLY A 1 87 ? -13.698 -9.321 24.036 1.00 90.88 87 GLY A O 1
ATOM 666 N N . ARG A 1 88 ? -15.417 -7.996 24.612 1.00 92.06 88 ARG A N 1
ATOM 667 C CA . ARG A 1 88 ? -15.235 -7.016 23.521 1.00 92.06 88 ARG A CA 1
ATOM 668 C C . ARG A 1 88 ? -13.797 -6.501 23.386 1.00 92.06 88 ARG A C 1
ATOM 670 O O . ARG A 1 88 ? -13.288 -6.453 22.276 1.00 92.06 88 ARG A O 1
ATOM 677 N N . ARG A 1 89 ? -13.127 -6.170 24.498 1.00 89.75 89 ARG A N 1
ATOM 678 C CA . ARG A 1 89 ? -11.739 -5.658 24.489 1.00 89.75 89 ARG A CA 1
ATOM 679 C C . ARG A 1 89 ? -10.730 -6.647 23.902 1.00 89.75 89 ARG A C 1
ATOM 681 O O . ARG A 1 89 ? -9.799 -6.216 23.244 1.00 89.75 89 ARG A O 1
ATOM 688 N N . LEU A 1 90 ? -10.917 -7.950 24.132 1.00 92.62 90 LEU A N 1
ATOM 689 C CA . LEU A 1 90 ? -10.036 -8.975 23.563 1.00 92.62 90 LEU A CA 1
ATOM 690 C C . LEU A 1 90 ? -10.205 -9.040 22.043 1.00 92.62 90 LEU A C 1
ATOM 692 O O . LEU A 1 90 ? -9.216 -9.049 21.319 1.00 92.62 90 LEU A O 1
ATOM 696 N N . LEU A 1 91 ? -11.449 -9.034 21.555 1.00 92.12 91 LEU A N 1
ATOM 697 C CA . LEU A 1 91 ? -11.722 -9.015 20.115 1.00 92.12 91 LEU A CA 1
ATOM 698 C C . LEU A 1 91 ? -11.202 -7.743 19.438 1.00 92.12 91 LEU A C 1
ATOM 700 O O . LEU A 1 91 ? -10.598 -7.850 18.379 1.00 92.12 91 LEU A O 1
ATOM 704 N N . ASP A 1 92 ? -11.387 -6.580 20.061 1.00 92.06 92 ASP A N 1
ATOM 705 C CA . ASP A 1 92 ? -10.869 -5.290 19.584 1.00 92.06 92 ASP A CA 1
ATOM 706 C C . ASP A 1 92 ? -9.344 -5.353 19.392 1.00 92.06 92 ASP A C 1
ATOM 708 O O . ASP A 1 92 ? -8.834 -5.139 18.296 1.00 92.06 92 ASP A O 1
ATOM 712 N N . THR A 1 93 ? -8.618 -5.829 20.412 1.00 92.19 93 THR A N 1
ATOM 713 C CA . THR A 1 93 ? -7.167 -6.033 20.299 1.00 92.19 93 THR A CA 1
ATOM 714 C C . THR A 1 93 ? -6.780 -7.054 19.233 1.00 92.19 93 THR A C 1
ATOM 716 O O . THR A 1 93 ? -5.815 -6.827 18.518 1.00 92.19 93 THR A O 1
ATOM 719 N N . LEU A 1 94 ? -7.513 -8.165 19.086 1.00 92.62 94 LEU A N 1
ATOM 720 C CA . LEU A 1 94 ? -7.204 -9.186 18.077 1.00 92.62 94 LEU A CA 1
ATOM 721 C C . LEU A 1 94 ? -7.323 -8.647 16.645 1.00 92.62 94 LEU A C 1
ATOM 723 O O . LEU A 1 94 ? -6.565 -9.070 15.774 1.00 92.62 94 LEU A O 1
ATOM 727 N N . VAL A 1 95 ? -8.265 -7.731 16.410 1.00 89.94 95 VAL A N 1
ATOM 728 C CA . VAL A 1 95 ? -8.458 -7.065 15.116 1.00 89.94 95 VAL A CA 1
ATOM 729 C C . VAL A 1 95 ? -7.342 -6.057 14.829 1.00 89.94 95 VAL A C 1
ATOM 731 O O . VAL A 1 95 ? -6.916 -5.956 13.680 1.00 89.94 95 VAL A O 1
ATOM 734 N N . ASP A 1 96 ? -6.831 -5.371 15.854 1.00 89.56 96 ASP A N 1
ATOM 735 C CA . ASP A 1 96 ? -5.776 -4.360 15.707 1.00 89.56 96 ASP A CA 1
ATOM 736 C C . ASP A 1 96 ? -4.350 -4.939 15.663 1.00 89.56 96 ASP A C 1
ATOM 738 O O . ASP A 1 96 ? -3.454 -4.285 15.136 1.00 89.56 96 ASP A O 1
ATOM 742 N N . ILE A 1 97 ? -4.118 -6.171 16.140 1.00 90.88 97 ILE A N 1
ATOM 743 C CA . ILE A 1 97 ? -2.802 -6.848 16.100 1.00 90.88 97 ILE A CA 1
ATOM 744 C C . ILE A 1 97 ? -2.0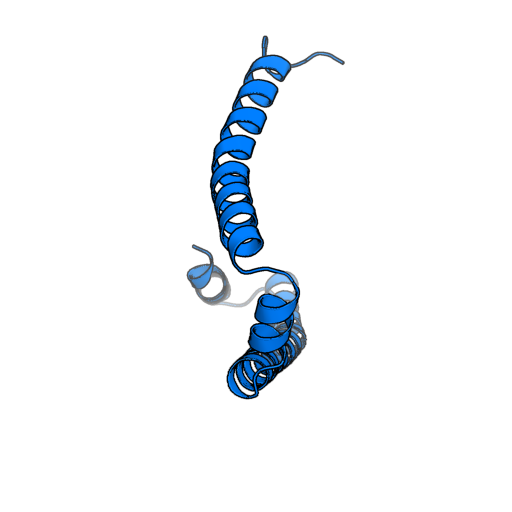77 -6.769 14.744 1.00 90.88 97 ILE A C 1
ATOM 746 O O . ILE A 1 97 ? -0.895 -6.457 14.754 1.00 90.88 97 ILE A O 1
ATOM 750 N N . PRO A 1 98 ? -2.687 -7.052 13.576 1.00 85.19 98 PRO A N 1
ATOM 751 C CA . PRO A 1 98 ? -1.969 -6.961 12.300 1.00 85.19 98 PRO A CA 1
ATOM 752 C C . PRO A 1 98 ? -1.510 -5.538 11.937 1.00 85.19 98 PRO A C 1
ATOM 754 O O . PRO A 1 98 ? -0.702 -5.387 11.021 1.00 85.19 98 PRO A O 1
ATOM 757 N N . PHE A 1 99 ? -2.032 -4.510 12.613 1.00 73.94 99 PHE A N 1
ATOM 758 C CA . PHE A 1 99 ? -1.673 -3.104 12.423 1.00 73.94 99 PHE A CA 1
ATOM 759 C C . PHE A 1 99 ? -0.793 -2.538 13.551 1.00 73.94 99 PHE A C 1
ATOM 761 O O . PHE A 1 99 ? -0.262 -1.437 13.386 1.00 73.94 99 PHE A O 1
ATOM 768 N N . ALA A 1 100 ? -0.658 -3.265 14.666 1.00 66.94 100 ALA A N 1
ATOM 769 C CA . ALA A 1 100 ? 0.176 -2.931 15.820 1.00 66.94 100 ALA A CA 1
ATOM 770 C C . ALA A 1 100 ? 1.579 -3.544 15.695 1.00 66.94 100 ALA A C 1
ATOM 772 O O . ALA A 1 100 ? 2.551 -2.821 16.014 1.00 66.94 100 ALA A O 1
#

Solvent-accessible surface area (backbone atoms only — not comparable to full-atom values): 5829 Å² total; per-residue (Å²): 138,83,69,94,48,88,61,48,73,57,54,51,49,50,51,51,50,52,54,44,48,70,58,46,51,59,53,51,51,51,53,55,61,56,57,76,60,37,72,71,53,48,52,53,52,60,69,28,71,68,46,46,51,51,48,51,50,52,52,50,50,50,52,52,50,49,55,50,45,54,53,54,47,47,51,50,51,48,48,68,75,75,54,88,60,95,63,50,69,59,55,54,50,63,70,44,53,91,80,106